Protein AF-A0A4U3ALC2-F1 (afdb_monomer)

pLDDT: mean 92.39, std 9.59, range [44.5, 97.94]

Radius of gyration: 20.64 Å; Cα contacts (8 Å, |Δi|>4): 51; chains: 1; bounding box: 48×36×49 Å

InterPro domains:
  IPR015424 Pyridoxal phosphate-dependent transferase [SSF53383] (8-89)

Mean predicted aligned error: 5.72 Å

Sequence (91 aa):
MKNQDQALIFEVSKEGRIGYSLPKLDVEEVKLEDVFESDYIRVEDAELPEVSELDIMRHYTALSNRNHGVDSGFYPLGSCTMKYNPKINEN

Secondary structure (DSSP, 8-state):
---S-PPPHHHH--TT-----PPPPSS----GGGTS-GGGS-SS--------HHHHHHHHHHHHTT---TTTS----TTTT-----GGG--

Solvent-accessible surface area (backbone atoms only — not comparable to full-atom values): 6374 Å² total; per-residue (Å²): 126,88,72,81,80,77,76,55,68,65,78,68,34,42,91,92,37,66,47,77,85,76,77,81,78,93,65,83,92,75,65,61,78,83,76,43,62,72,94,77,54,83,87,69,84,79,94,65,64,23,35,39,49,68,55,50,52,52,51,54,54,53,50,54,76,72,55,85,51,67,93,74,45,93,54,91,51,81,98,66,72,68,61,92,79,64,70,89,78,63,132

Nearest PDB structures (foldseek):
  1wyt-assembly1_D  TM=8.573E-01  e=1.200E-06  Thermus thermophilus HB8

Organism: NCBI:txid1890302

Foldseek 3Di:
DLDPDDDDLQVVADPPADADDDDPDPDDDDDPVVPDDPVPDDDDDDSDGRDHVVSVVVSVVSVVVVDDAPVNDDDDDPPPCRDDDDPVPPD

Structure (mmCIF, N/CA/C/O backbone):
data_AF-A0A4U3ALC2-F1
#
_entry.id   AF-A0A4U3ALC2-F1
#
loop_
_atom_site.group_PDB
_atom_site.id
_atom_site.type_symbol
_atom_site.label_atom_id
_atom_site.label_alt_id
_atom_site.label_comp_id
_atom_site.label_asym_id
_atom_site.label_entity_id
_atom_site.label_seq_id
_atom_site.pdbx_PDB_ins_code
_atom_site.Cartn_x
_atom_site.Cartn_y
_atom_site.Cartn_z
_atom_site.occupancy
_atom_site.B_iso_or_equiv
_atom_site.auth_seq_id
_atom_site.auth_comp_id
_atom_site.auth_asym_id
_atom_site.auth_atom_id
_atom_site.pdbx_PDB_model_num
ATOM 1 N N . MET A 1 1 ? 20.910 -14.507 -5.990 1.00 44.50 1 MET A N 1
ATOM 2 C CA . MET A 1 1 ? 19.669 -15.143 -6.486 1.00 44.50 1 MET A CA 1
ATOM 3 C C . MET A 1 1 ? 18.506 -14.286 -6.027 1.00 44.50 1 MET A C 1
ATOM 5 O O . MET A 1 1 ? 18.493 -13.923 -4.860 1.00 44.50 1 MET A O 1
ATOM 9 N N . LYS A 1 2 ? 17.591 -13.884 -6.923 1.00 51.72 2 LYS A N 1
ATOM 10 C CA . LYS A 1 2 ? 16.315 -13.274 -6.515 1.00 51.72 2 LYS A CA 1
ATOM 11 C C . LYS A 1 2 ? 15.583 -14.353 -5.716 1.00 51.72 2 LYS A C 1
ATOM 13 O O . LYS A 1 2 ? 15.131 -15.316 -6.326 1.00 51.72 2 LYS A O 1
ATOM 18 N N . ASN A 1 3 ? 15.617 -14.261 -4.386 1.00 54.78 3 ASN A N 1
ATOM 19 C CA . ASN A 1 3 ? 15.048 -15.275 -3.504 1.00 54.78 3 ASN A CA 1
ATOM 20 C C . ASN A 1 3 ? 13.603 -15.548 -3.933 1.00 54.78 3 ASN A C 1
ATOM 22 O O . ASN A 1 3 ? 12.784 -14.628 -4.042 1.00 54.78 3 ASN A O 1
ATOM 26 N N . GLN A 1 4 ? 13.349 -16.810 -4.275 1.00 64.94 4 GLN A N 1
ATOM 27 C CA . GLN A 1 4 ? 12.002 -17.330 -4.430 1.00 64.94 4 GLN A CA 1
ATOM 28 C C . GLN A 1 4 ? 11.309 -17.143 -3.073 1.00 64.94 4 GLN A C 1
ATOM 30 O O . GLN A 1 4 ? 11.931 -17.343 -2.036 1.00 64.94 4 GLN A O 1
ATOM 35 N N . ASP A 1 5 ? 10.074 -16.652 -3.138 1.00 73.81 5 ASP A N 1
ATOM 36 C CA . ASP A 1 5 ? 9.168 -16.364 -2.018 1.00 73.81 5 ASP A CA 1
ATOM 37 C C . ASP A 1 5 ? 9.422 -15.043 -1.257 1.00 73.81 5 ASP A C 1
ATOM 39 O O . ASP A 1 5 ? 10.142 -14.957 -0.267 1.00 73.81 5 ASP A O 1
ATOM 43 N N . GLN A 1 6 ? 8.794 -13.967 -1.758 1.00 86.62 6 GLN A N 1
ATOM 44 C CA . GLN A 1 6 ? 8.568 -12.737 -0.990 1.00 86.62 6 GLN A CA 1
ATOM 45 C C . GLN A 1 6 ? 7.322 -12.967 -0.137 1.00 86.62 6 GLN A C 1
ATOM 47 O O . GLN A 1 6 ? 6.268 -13.255 -0.703 1.00 86.62 6 GLN A O 1
ATOM 52 N N . ALA A 1 7 ? 7.446 -12.811 1.179 1.00 92.94 7 ALA A N 1
ATOM 53 C CA . ALA A 1 7 ? 6.325 -12.948 2.101 1.00 92.94 7 ALA A CA 1
ATOM 54 C C . ALA A 1 7 ? 5.190 -11.967 1.762 1.00 92.94 7 ALA A C 1
ATOM 56 O O . ALA A 1 7 ? 5.447 -10.820 1.367 1.00 92.94 7 ALA A O 1
ATOM 57 N N . LEU A 1 8 ? 3.944 -12.403 1.943 1.00 95.44 8 LEU A N 1
ATOM 58 C CA . LEU A 1 8 ? 2.776 -11.527 1.923 1.00 95.44 8 LEU A CA 1
ATOM 59 C C . LEU A 1 8 ? 2.895 -10.499 3.051 1.00 95.44 8 LEU A C 1
ATOM 61 O O . LEU A 1 8 ? 3.478 -10.768 4.099 1.00 95.44 8 LEU A O 1
ATOM 65 N N . ILE A 1 9 ? 2.304 -9.317 2.873 1.00 96.94 9 ILE A N 1
ATOM 66 C CA . ILE A 1 9 ? 2.356 -8.279 3.913 1.00 96.94 9 ILE A CA 1
ATOM 67 C C . ILE A 1 9 ? 1.730 -8.749 5.241 1.00 96.94 9 ILE A C 1
ATOM 69 O O . ILE A 1 9 ? 2.200 -8.370 6.309 1.00 96.94 9 ILE A O 1
ATOM 73 N N . PHE A 1 10 ? 0.745 -9.651 5.173 1.00 97.19 10 PHE A N 1
ATOM 74 C CA . PHE A 1 10 ? 0.107 -10.288 6.328 1.00 97.19 10 PHE A CA 1
ATOM 75 C C . PHE A 1 10 ? 1.049 -11.220 7.101 1.00 97.19 10 PHE A C 1
ATOM 77 O O . PHE A 1 10 ? 0.970 -11.293 8.319 1.00 97.19 10 PHE A O 1
ATOM 84 N N . GLU A 1 11 ? 1.988 -11.883 6.424 1.00 96.00 11 GLU A N 1
ATOM 85 C CA . GLU A 1 11 ? 2.980 -12.765 7.063 1.00 96.00 11 GLU A CA 1
ATOM 86 C C . GLU A 1 11 ? 4.088 -11.966 7.770 1.00 96.00 11 GLU A C 1
ATOM 88 O O . GLU A 1 11 ? 4.780 -12.478 8.648 1.00 96.00 11 GLU A O 1
ATOM 93 N N . VAL A 1 12 ? 4.262 -10.698 7.386 1.00 95.31 12 VAL A N 1
ATOM 94 C CA . VAL A 1 12 ? 5.180 -9.742 8.028 1.00 95.31 12 VAL A CA 1
ATOM 95 C C . VAL A 1 12 ? 4.510 -9.018 9.207 1.00 95.31 12 VAL A C 1
ATOM 97 O O . VAL A 1 12 ? 5.207 -8.444 10.054 1.00 95.31 12 VAL A O 1
ATOM 100 N N . SER A 1 13 ? 3.175 -9.045 9.260 1.00 97.12 13 SER A N 1
ATOM 101 C CA . SER A 1 13 ? 2.356 -8.391 10.280 1.00 97.12 13 SER A CA 1
ATOM 102 C C . SER A 1 13 ? 2.770 -8.800 11.694 1.00 97.12 13 SER A C 1
ATOM 104 O O . SER A 1 13 ? 3.084 -9.965 11.954 1.00 97.12 13 SER A O 1
ATOM 106 N N . LYS A 1 14 ? 2.764 -7.843 12.625 1.00 96.75 14 LYS A N 1
ATOM 107 C CA . LYS A 1 14 ? 2.797 -8.129 14.062 1.00 96.75 14 LYS A CA 1
ATOM 108 C C . LYS A 1 14 ? 1.805 -7.235 14.781 1.00 96.75 14 LYS A C 1
ATOM 110 O O . LYS A 1 14 ? 1.855 -6.021 14.603 1.00 96.75 14 LYS A O 1
ATOM 115 N N . GLU A 1 15 ? 1.011 -7.855 15.641 1.00 96.31 15 GLU A N 1
ATOM 116 C CA . GLU A 1 15 ? -0.010 -7.197 16.452 1.00 96.31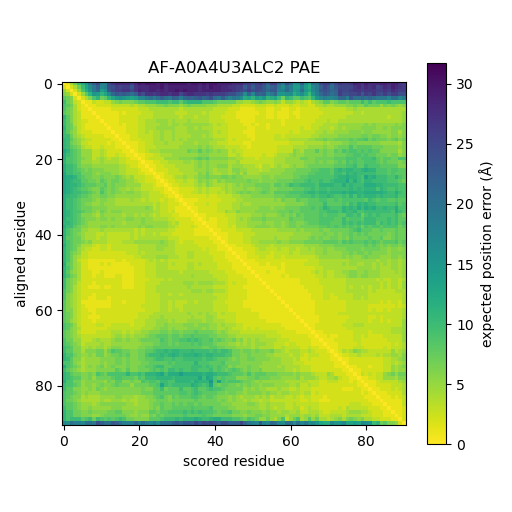 15 GLU A CA 1
ATOM 117 C C . GLU A 1 15 ? 0.524 -5.943 17.167 1.00 96.31 15 GLU A C 1
ATOM 119 O O . GLU A 1 15 ? 1.629 -5.936 17.726 1.00 96.31 15 GLU A O 1
ATOM 124 N N . GLY A 1 16 ? -0.252 -4.865 17.100 1.00 95.50 16 GLY A N 1
ATOM 125 C CA . GLY A 1 16 ? 0.018 -3.551 17.675 1.00 95.50 16 GLY A CA 1
ATOM 126 C C . GLY A 1 16 ? 0.967 -2.657 16.870 1.00 95.50 16 GLY A C 1
ATOM 127 O O . GLY A 1 16 ? 1.290 -1.553 17.320 1.00 95.50 16 GLY A O 1
ATOM 128 N N . ARG A 1 17 ? 1.478 -3.088 15.709 1.00 96.62 17 ARG A N 1
ATOM 129 C CA . ARG A 1 17 ? 2.388 -2.260 14.898 1.00 96.62 17 ARG A CA 1
ATOM 130 C C . ARG A 1 17 ? 1.640 -1.208 14.091 1.00 96.62 17 ARG A C 1
ATOM 132 O O . ARG A 1 17 ? 0.749 -1.512 13.308 1.00 96.62 17 ARG A O 1
ATOM 139 N N . ILE A 1 18 ? 2.133 0.024 14.184 1.00 95.38 18 ILE A N 1
ATOM 140 C CA . ILE A 1 18 ? 1.576 1.183 13.488 1.00 95.38 18 ILE A CA 1
ATOM 141 C C . ILE A 1 18 ? 2.577 1.682 12.441 1.00 95.38 18 ILE A C 1
ATOM 143 O O . ILE A 1 18 ? 3.743 1.944 12.745 1.00 95.38 18 ILE A O 1
ATOM 147 N N . GLY A 1 19 ? 2.109 1.804 11.198 1.00 94.62 19 GLY A N 1
ATOM 148 C CA . GLY A 1 19 ? 2.905 2.225 10.039 1.00 94.62 19 GLY A CA 1
ATOM 149 C C . GLY A 1 19 ? 2.634 3.650 9.566 1.00 94.62 19 GLY A C 1
ATOM 150 O O . GLY A 1 19 ? 3.106 4.027 8.499 1.00 94.62 19 GLY A O 1
ATOM 151 N N . TYR A 1 20 ? 1.857 4.422 10.324 1.00 92.62 20 TYR A N 1
ATOM 152 C CA . TYR A 1 20 ? 1.455 5.779 9.976 1.00 92.62 20 TYR A CA 1
ATOM 153 C C . TYR A 1 20 ? 1.671 6.746 11.141 1.00 92.62 20 TYR A C 1
ATOM 155 O O . TYR A 1 20 ? 1.668 6.364 12.310 1.00 92.62 20 TYR A O 1
ATOM 163 N N . SER A 1 21 ? 1.797 8.027 10.808 1.00 92.38 21 SER A N 1
ATOM 164 C CA . SER A 1 21 ? 1.753 9.135 11.759 1.00 92.38 21 SER A CA 1
ATOM 165 C C . SER A 1 21 ? 0.757 10.155 11.224 1.00 92.38 21 SER A C 1
ATOM 167 O O . SER A 1 21 ? 1.073 10.932 10.323 1.00 92.38 21 SER A O 1
ATOM 169 N N . LEU A 1 22 ? -0.483 10.081 11.709 1.00 92.81 22 LEU A N 1
ATOM 170 C CA . LEU A 1 22 ? -1.535 11.019 11.327 1.00 92.81 22 LEU A CA 1
ATOM 171 C C . LEU A 1 22 ? -1.497 12.241 12.256 1.00 92.81 22 LEU A C 1
ATOM 173 O O . LEU A 1 22 ? -1.168 12.100 13.439 1.00 92.81 22 LEU A O 1
ATOM 177 N N . PRO A 1 23 ? -1.826 13.444 11.750 1.00 94.62 23 PRO A N 1
ATOM 178 C CA . PRO A 1 23 ? -2.012 14.600 12.613 1.00 94.62 23 PRO A CA 1
ATOM 179 C C . PRO A 1 23 ? -3.139 14.333 13.615 1.00 94.62 23 PRO A C 1
ATOM 181 O O . PRO A 1 23 ? -4.012 13.492 13.394 1.00 94.62 23 PRO A O 1
ATOM 184 N N . LYS A 1 24 ? -3.127 15.072 14.727 1.00 93.44 24 LYS A N 1
ATOM 185 C CA . LYS A 1 24 ? -4.252 15.043 15.666 1.00 93.44 24 LYS A CA 1
ATOM 186 C C . LYS A 1 24 ? -5.523 15.463 14.934 1.00 93.44 24 LYS A C 1
ATOM 188 O O . LYS A 1 24 ? -5.481 16.406 14.146 1.00 93.44 24 LYS A O 1
ATOM 193 N N . LEU A 1 25 ? -6.619 14.773 15.229 1.00 94.06 25 LEU A N 1
ATOM 194 C CA . LEU A 1 25 ? -7.933 15.151 14.732 1.00 94.06 25 LEU A CA 1
ATOM 195 C C . LEU A 1 25 ? -8.271 16.563 15.223 1.00 94.06 25 LEU A C 1
ATOM 197 O O . LEU A 1 25 ? -8.043 16.902 16.386 1.00 94.06 25 LEU A O 1
ATOM 201 N N . ASP A 1 26 ? -8.776 17.381 14.310 1.00 94.38 26 ASP A N 1
ATOM 202 C CA . ASP A 1 26 ? -9.264 18.741 14.539 1.00 94.38 26 ASP A CA 1
ATOM 203 C C . ASP A 1 26 ? -10.776 18.782 14.820 1.00 94.38 26 ASP A C 1
ATOM 205 O O . ASP A 1 26 ? -11.356 19.853 14.992 1.00 94.38 26 ASP A O 1
ATO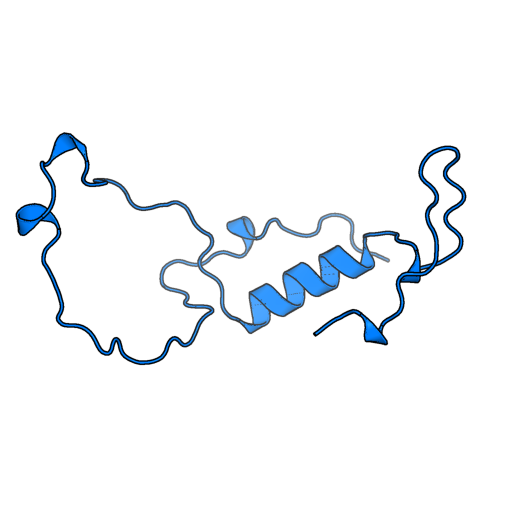M 209 N N . VAL A 1 27 ? -11.400 17.607 14.893 1.00 94.19 27 VAL A N 1
ATOM 210 C CA . VAL A 1 27 ? -12.815 17.396 15.192 1.00 94.19 27 VAL A CA 1
ATOM 211 C C . VAL A 1 27 ? -12.989 16.742 16.559 1.00 94.19 27 VAL A C 1
ATOM 213 O O . VAL A 1 27 ? -12.086 16.071 17.065 1.00 94.19 27 VAL A O 1
ATOM 216 N N . GLU A 1 28 ? -14.160 16.941 17.157 1.00 93.69 28 GLU A N 1
ATOM 217 C CA . GLU A 1 28 ? -14.513 16.293 18.418 1.00 93.69 28 GLU A CA 1
ATOM 218 C C . GLU A 1 28 ? -14.679 14.780 18.237 1.00 93.69 28 GLU A C 1
ATOM 220 O O . GLU A 1 28 ? -15.119 14.298 17.192 1.00 93.69 28 GLU A O 1
ATOM 225 N N . GLU A 1 29 ? -14.316 14.029 19.274 1.00 93.56 29 GLU A N 1
ATOM 226 C CA . GLU A 1 29 ? -14.508 12.585 19.309 1.00 93.56 29 GLU A CA 1
ATOM 227 C C . GLU A 1 29 ? -15.992 12.263 19.509 1.00 93.56 29 GLU A C 1
ATOM 229 O O . GLU A 1 29 ? -16.650 12.814 20.393 1.00 93.56 29 GLU A O 1
ATOM 234 N N . VAL A 1 30 ? -16.516 11.357 18.685 1.00 94.19 30 VAL A N 1
ATOM 235 C CA . VAL A 1 30 ? -17.923 10.951 18.710 1.00 94.19 30 VAL A CA 1
ATOM 236 C C . VAL A 1 30 ? -17.999 9.444 18.906 1.00 94.19 30 VAL A C 1
ATOM 238 O O . VAL A 1 30 ? -17.277 8.691 18.252 1.00 94.19 30 VAL A O 1
ATOM 241 N N . LYS A 1 31 ? -18.887 8.999 19.798 1.00 93.69 31 LYS A N 1
ATOM 242 C CA . LYS A 1 31 ? -19.173 7.576 19.989 1.00 93.69 31 LYS A CA 1
ATOM 243 C C . LYS A 1 31 ? -20.044 7.066 18.850 1.00 93.69 31 LYS A C 1
ATOM 245 O O . LYS A 1 31 ? -21.029 7.706 18.484 1.00 93.69 31 LYS A O 1
ATOM 250 N N . LEU A 1 32 ? -19.693 5.911 18.295 1.00 93.62 32 LEU A N 1
ATOM 251 C CA . LEU A 1 32 ? -20.398 5.358 17.139 1.00 93.62 32 LEU A CA 1
ATOM 252 C C . LEU A 1 32 ? -21.857 5.015 17.466 1.00 93.62 32 LEU A C 1
ATOM 254 O O . LEU A 1 32 ? -22.721 5.199 16.613 1.00 93.62 32 LEU A O 1
ATOM 258 N N . GLU A 1 33 ? -22.136 4.598 18.703 1.00 94.88 33 GLU A N 1
ATOM 259 C CA . GLU A 1 33 ? -23.473 4.222 19.178 1.00 94.88 33 GLU A CA 1
ATOM 260 C C . GLU A 1 33 ? -24.450 5.405 19.233 1.00 94.88 33 GLU A C 1
ATOM 262 O O . GLU A 1 33 ? -25.662 5.203 19.204 1.00 94.88 33 GLU A O 1
ATOM 267 N N . ASP A 1 34 ? -23.936 6.637 19.290 1.00 94.50 34 ASP A N 1
ATOM 268 C CA . ASP A 1 34 ? -24.758 7.851 19.295 1.00 94.50 34 ASP A CA 1
ATOM 269 C C . ASP A 1 34 ? -25.180 8.265 17.870 1.00 94.50 34 ASP A C 1
ATOM 271 O O . ASP A 1 34 ? -26.087 9.081 17.700 1.00 94.50 34 ASP A O 1
ATOM 275 N N . VAL A 1 35 ? -24.519 7.720 16.839 1.00 95.19 35 VAL A N 1
ATOM 276 C CA . VAL A 1 35 ? -24.686 8.123 15.431 1.00 95.19 35 VAL A CA 1
ATOM 277 C C . VAL A 1 35 ? -25.318 7.023 14.584 1.00 95.19 35 VAL A C 1
ATOM 279 O O . VAL A 1 35 ? -26.098 7.321 13.678 1.00 95.19 35 VAL A O 1
ATOM 282 N N . PHE A 1 36 ? -24.990 5.761 14.859 1.00 95.88 36 PHE A N 1
ATOM 283 C CA . PHE A 1 36 ? -25.413 4.619 14.058 1.00 95.88 36 PHE A CA 1
ATOM 284 C C . PHE A 1 36 ? -26.189 3.601 14.894 1.00 95.88 36 PHE A C 1
ATOM 286 O O . PHE A 1 36 ? -25.856 3.332 16.047 1.00 95.88 36 PHE A O 1
ATOM 293 N N . GLU A 1 37 ? -27.208 2.989 14.286 1.00 96.19 37 GLU A N 1
ATOM 294 C CA . GLU A 1 37 ? -27.853 1.803 14.858 1.00 96.19 37 GLU A CA 1
ATOM 295 C C . GLU A 1 37 ? -26.853 0.635 14.899 1.00 96.19 37 GLU A C 1
ATOM 297 O O . GLU A 1 37 ? -25.966 0.536 14.045 1.00 96.19 37 GLU A O 1
ATOM 302 N N . SER A 1 38 ? -27.010 -0.273 15.869 1.00 93.88 38 SER A N 1
ATOM 303 C CA . SER A 1 38 ? -26.073 -1.382 16.119 1.00 93.88 38 SER A CA 1
ATOM 304 C C . SER A 1 38 ? -25.787 -2.243 14.892 1.00 93.88 38 SER A C 1
ATOM 306 O O . SER A 1 38 ? -24.674 -2.734 14.736 1.00 93.88 38 SER A O 1
ATOM 308 N N . ASP A 1 39 ? -26.772 -2.393 14.007 1.00 96.06 39 ASP A N 1
ATOM 309 C CA . ASP A 1 39 ? -26.682 -3.225 12.805 1.00 96.06 39 ASP A CA 1
ATOM 310 C C . ASP A 1 39 ? -25.664 -2.681 11.785 1.00 96.06 39 ASP A C 1
ATOM 312 O O . ASP A 1 39 ? -25.217 -3.412 10.900 1.00 96.06 39 ASP A O 1
ATOM 316 N N . TYR A 1 40 ? -25.265 -1.412 11.923 1.00 95.62 40 TYR A N 1
ATOM 317 C CA . TYR A 1 40 ? -24.264 -0.754 11.082 1.00 95.62 40 TYR A CA 1
ATOM 318 C C . TYR A 1 40 ? -22.890 -0.621 11.756 1.00 95.62 40 TYR A C 1
ATOM 320 O O . TYR A 1 40 ? -21.947 -0.150 11.116 1.00 95.62 40 TYR A O 1
ATOM 328 N N . ILE A 1 41 ? -22.750 -1.024 13.023 1.00 95.94 41 ILE A N 1
ATOM 329 C CA . ILE A 1 41 ? -21.489 -0.937 13.765 1.00 95.94 41 ILE A CA 1
ATOM 330 C C . ILE A 1 41 ? -20.746 -2.269 13.657 1.00 95.94 41 ILE A C 1
ATOM 332 O O . ILE A 1 41 ? -21.269 -3.342 13.954 1.00 95.94 41 ILE A O 1
ATOM 336 N N . ARG A 1 42 ? -19.488 -2.200 13.219 1.00 94.62 42 ARG A N 1
ATOM 337 C CA . ARG A 1 42 ? -18.628 -3.373 13.070 1.00 94.62 42 ARG A CA 1
ATOM 338 C C . ARG A 1 42 ? -18.221 -3.911 14.450 1.00 94.62 42 ARG A C 1
ATOM 340 O O . ARG A 1 42 ? -17.727 -3.153 15.274 1.00 94.62 42 ARG A O 1
ATOM 347 N N . VAL A 1 43 ? -18.413 -5.214 14.677 1.00 95.56 43 VAL A N 1
ATOM 348 C CA . VAL A 1 43 ? -18.117 -5.878 15.967 1.00 95.56 43 VAL A CA 1
ATOM 349 C C . VAL A 1 43 ? -16.700 -6.455 16.023 1.00 95.56 43 VAL A C 1
ATOM 351 O O . VAL A 1 43 ? -16.059 -6.421 17.067 1.00 95.56 43 VAL A O 1
ATOM 354 N N . GLU A 1 44 ? -16.212 -6.993 14.909 1.00 95.62 44 GLU A N 1
ATOM 355 C CA . GLU A 1 44 ? -14.870 -7.575 14.793 1.00 95.62 44 GLU A CA 1
ATOM 356 C C . GLU A 1 44 ? -14.001 -6.665 13.942 1.00 95.62 44 GLU A C 1
ATOM 358 O O . GLU A 1 44 ? -14.451 -6.268 12.873 1.00 95.62 44 GLU A O 1
ATOM 363 N N . ASP A 1 45 ? -12.771 -6.360 14.346 1.00 94.00 45 ASP A N 1
ATOM 364 C CA . ASP A 1 45 ? -11.888 -5.480 13.577 1.00 94.00 45 ASP A CA 1
ATOM 365 C C . ASP A 1 45 ? -11.564 -6.011 12.171 1.00 94.00 45 ASP A C 1
ATOM 367 O O . ASP A 1 45 ? -11.791 -7.169 11.810 1.00 94.00 45 ASP A O 1
ATOM 371 N N . ALA A 1 46 ? -11.064 -5.122 11.311 1.00 95.00 46 ALA A N 1
ATOM 372 C CA . ALA A 1 46 ? -10.522 -5.521 10.019 1.00 95.00 46 ALA A CA 1
ATOM 373 C C . ALA A 1 46 ? -9.177 -6.222 10.202 1.00 95.00 46 ALA A C 1
ATOM 375 O O . ALA A 1 46 ? -8.284 -5.659 10.823 1.00 95.00 46 ALA A O 1
ATOM 376 N N . GLU A 1 47 ? -9.004 -7.389 9.577 1.00 95.06 47 GLU A N 1
ATOM 377 C CA . GLU A 1 47 ? -7.725 -8.113 9.511 1.00 95.06 47 GLU A CA 1
ATOM 378 C C . GLU A 1 47 ? -6.729 -7.416 8.560 1.00 95.06 47 GLU A C 1
ATOM 380 O O . GLU A 1 47 ? -6.237 -7.983 7.583 1.00 95.06 47 GLU A O 1
ATOM 385 N N . LEU A 1 48 ? -6.472 -6.130 8.798 1.00 96.44 48 LEU A N 1
ATOM 386 C CA . LEU A 1 48 ? -5.463 -5.359 8.086 1.00 96.44 48 LEU A CA 1
ATOM 387 C C . LEU A 1 48 ? -4.065 -5.715 8.616 1.00 96.44 48 LEU A C 1
ATOM 389 O O . LEU A 1 48 ? -3.915 -6.047 9.789 1.00 96.44 48 LEU A O 1
ATOM 393 N N . PRO A 1 49 ? -3.018 -5.646 7.776 1.00 97.06 49 PRO A N 1
ATOM 394 C CA . PRO A 1 49 ? -1.663 -5.925 8.225 1.00 97.06 49 PRO A CA 1
ATOM 395 C C . PRO A 1 49 ? -1.151 -4.811 9.147 1.00 97.06 49 PRO A C 1
ATOM 397 O O . PRO A 1 49 ? -1.200 -3.627 8.813 1.00 97.06 49 PRO A O 1
ATOM 400 N N . GLU A 1 50 ? -0.565 -5.209 10.266 1.00 97.94 50 GLU A N 1
ATOM 401 C CA . GLU A 1 50 ? 0.019 -4.333 11.273 1.00 97.94 50 GLU A CA 1
ATOM 402 C C . GLU A 1 50 ? 1.540 -4.331 11.102 1.00 97.94 50 GLU A C 1
ATOM 404 O O . GLU A 1 50 ? 2.268 -5.248 11.497 1.00 97.94 50 GLU A O 1
ATOM 409 N N . VAL A 1 51 ? 2.053 -3.302 10.433 1.00 97.81 51 VAL A N 1
ATOM 410 C CA . VAL A 1 51 ? 3.455 -3.217 10.003 1.00 97.81 51 VAL A CA 1
ATOM 411 C C . VAL A 1 51 ? 4.000 -1.809 10.208 1.00 97.81 51 VAL A C 1
ATOM 413 O O . VAL A 1 51 ? 3.260 -0.833 10.169 1.00 97.81 51 VAL A O 1
ATOM 416 N N . SER A 1 52 ? 5.312 -1.696 10.427 1.00 97.12 52 SER A N 1
ATOM 417 C CA . SER A 1 52 ? 5.974 -0.389 10.510 1.00 97.12 52 SER A CA 1
ATOM 418 C C . SER A 1 52 ? 6.134 0.246 9.124 1.00 97.12 52 SER A C 1
ATOM 420 O O . SER A 1 52 ? 6.164 -0.460 8.115 1.00 97.12 52 SER A O 1
ATOM 422 N N . GLU A 1 53 ? 6.328 1.565 9.059 1.00 96.75 53 GLU A N 1
ATOM 423 C CA . GLU A 1 53 ? 6.568 2.281 7.794 1.00 96.75 53 GLU A CA 1
ATOM 424 C C . GLU A 1 53 ? 7.751 1.687 7.005 1.00 96.75 53 GLU A C 1
ATOM 426 O O . GLU A 1 53 ? 7.682 1.486 5.792 1.00 96.75 53 GLU A O 1
ATOM 431 N N . LEU A 1 54 ? 8.827 1.309 7.703 1.00 95.94 54 LEU A N 1
ATOM 432 C CA . LEU A 1 54 ? 9.994 0.682 7.084 1.00 95.94 54 LEU A CA 1
ATOM 433 C C . LEU A 1 54 ? 9.671 -0.692 6.477 1.00 95.94 54 LEU A C 1
ATOM 435 O O . LEU A 1 54 ? 10.189 -1.026 5.408 1.00 95.94 54 LEU A O 1
ATOM 439 N N . ASP A 1 55 ? 8.837 -1.487 7.150 1.00 96.12 55 ASP A N 1
ATOM 440 C CA . ASP A 1 55 ? 8.401 -2.792 6.648 1.00 96.12 55 ASP A CA 1
ATOM 441 C C . ASP A 1 55 ? 7.544 -2.622 5.380 1.00 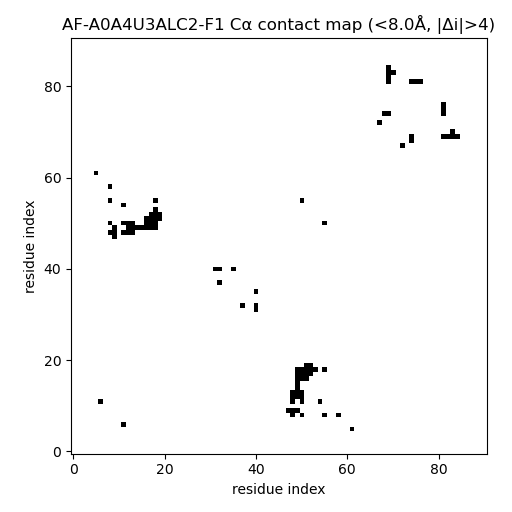96.12 55 ASP A C 1
ATOM 443 O O . ASP A 1 55 ? 7.792 -3.307 4.385 1.00 96.12 55 ASP A O 1
ATOM 447 N N . ILE A 1 56 ? 6.623 -1.647 5.369 1.00 96.06 56 ILE A N 1
ATOM 448 C CA . ILE A 1 56 ? 5.812 -1.275 4.194 1.00 96.06 56 ILE A CA 1
ATOM 449 C C . ILE A 1 56 ? 6.717 -0.881 3.021 1.00 96.06 56 ILE A C 1
ATOM 451 O O . ILE A 1 56 ? 6.607 -1.444 1.927 1.00 96.06 56 ILE A O 1
ATOM 455 N N . MET A 1 57 ? 7.650 0.048 3.250 1.00 96.44 57 MET A N 1
ATOM 456 C CA . MET A 1 57 ? 8.567 0.548 2.222 1.00 96.44 57 MET A CA 1
ATOM 457 C C . MET A 1 57 ? 9.405 -0.577 1.613 1.00 96.44 57 MET A C 1
ATOM 459 O O . MET A 1 57 ? 9.514 -0.686 0.388 1.00 96.44 57 MET A O 1
ATOM 463 N N . ARG A 1 58 ? 9.967 -1.456 2.451 1.00 95.56 58 ARG A N 1
ATOM 464 C CA . ARG A 1 58 ? 10.733 -2.626 1.996 1.00 95.56 58 ARG A CA 1
ATOM 465 C C . ARG A 1 58 ? 9.867 -3.587 1.191 1.00 95.56 58 ARG A C 1
ATOM 467 O O . ARG A 1 58 ? 10.308 -4.048 0.139 1.00 95.56 58 ARG A O 1
ATOM 474 N N . HIS A 1 59 ? 8.653 -3.869 1.659 1.00 95.75 59 HIS A N 1
ATOM 475 C CA . HIS A 1 59 ? 7.743 -4.797 0.999 1.00 95.75 59 HIS A CA 1
ATOM 476 C C . HIS A 1 59 ? 7.376 -4.319 -0.412 1.00 95.75 59 HIS A C 1
ATOM 478 O O . HIS A 1 59 ? 7.617 -5.041 -1.382 1.00 95.75 59 HIS A O 1
ATOM 484 N N . TYR A 1 60 ? 6.886 -3.086 -0.559 1.00 96.62 60 TYR A N 1
ATOM 485 C CA . TYR A 1 60 ? 6.463 -2.572 -1.865 1.00 96.62 60 TYR A CA 1
ATOM 486 C C . TYR A 1 60 ? 7.631 -2.258 -2.805 1.00 96.62 60 TYR A C 1
ATOM 488 O O . TYR A 1 60 ? 7.507 -2.461 -4.013 1.00 96.62 60 TYR A O 1
ATOM 496 N N . THR A 1 61 ? 8.798 -1.871 -2.280 1.00 95.75 61 THR A N 1
ATOM 497 C CA . THR A 1 61 ? 10.020 -1.736 -3.097 1.00 95.75 61 THR A CA 1
ATOM 498 C C . THR A 1 61 ? 10.483 -3.092 -3.637 1.00 95.75 61 THR A C 1
ATOM 500 O O . THR A 1 61 ? 10.924 -3.208 -4.780 1.00 95.75 61 THR A O 1
ATOM 503 N N . ALA A 1 62 ? 10.388 -4.156 -2.840 1.00 94.12 62 ALA A N 1
ATOM 504 C CA . ALA A 1 62 ? 10.709 -5.498 -3.314 1.00 94.12 62 ALA A CA 1
ATOM 505 C C . ALA A 1 62 ? 9.700 -5.980 -4.372 1.00 94.12 62 ALA A C 1
ATOM 507 O O . ALA A 1 62 ? 10.112 -6.574 -5.371 1.00 94.12 62 ALA A O 1
ATOM 508 N N . LEU A 1 63 ? 8.405 -5.689 -4.196 1.00 94.19 63 LEU A N 1
ATOM 509 C CA . LEU A 1 63 ? 7.373 -6.007 -5.187 1.00 94.19 63 LEU A CA 1
ATOM 510 C C . LEU A 1 63 ? 7.567 -5.238 -6.501 1.00 94.19 63 LEU A C 1
ATOM 512 O O . LEU A 1 63 ? 7.465 -5.843 -7.568 1.00 94.19 63 LEU A O 1
ATOM 516 N N . SER A 1 64 ? 7.916 -3.949 -6.455 1.00 94.31 64 SER A N 1
ATOM 517 C CA . SER A 1 64 ? 8.140 -3.151 -7.670 1.00 94.31 64 SER A CA 1
ATOM 518 C C . SER A 1 64 ? 9.303 -3.691 -8.511 1.00 94.31 64 SER A C 1
ATOM 520 O O . SER A 1 64 ? 9.171 -3.825 -9.724 1.00 94.31 64 SER A O 1
ATOM 522 N N . ASN A 1 65 ? 10.391 -4.137 -7.874 1.00 92.06 65 ASN A N 1
ATOM 523 C CA . ASN A 1 65 ? 11.537 -4.782 -8.536 1.00 92.06 65 ASN A CA 1
ATOM 524 C C . ASN A 1 65 ? 11.231 -6.174 -9.131 1.00 92.06 65 ASN A C 1
ATOM 526 O O . ASN A 1 65 ? 12.052 -6.750 -9.863 1.00 92.06 65 ASN A O 1
ATOM 530 N N . ARG A 1 66 ? 10.078 -6.753 -8.778 1.00 91.56 66 ARG A N 1
ATOM 531 C CA . ARG A 1 66 ? 9.551 -8.009 -9.333 1.00 91.56 66 ARG A CA 1
ATOM 532 C C . ARG A 1 66 ? 8.501 -7.767 -10.418 1.00 91.56 66 ARG A C 1
ATOM 534 O O . ARG A 1 66 ? 8.091 -8.734 -11.053 1.00 91.56 66 ARG A O 1
ATOM 541 N N . ASN A 1 67 ? 8.101 -6.517 -10.648 1.00 92.25 67 ASN A N 1
ATOM 542 C CA . ASN A 1 67 ? 7.193 -6.139 -11.719 1.00 92.25 67 ASN A CA 1
ATOM 543 C C . ASN A 1 67 ? 7.969 -5.647 -12.954 1.00 92.25 67 ASN A C 1
ATOM 545 O O . ASN A 1 67 ? 9.112 -5.202 -12.852 1.00 92.25 67 ASN A O 1
ATOM 549 N N . HIS A 1 68 ? 7.340 -5.718 -14.126 1.00 93.88 68 HIS A N 1
ATOM 550 C CA . HIS A 1 68 ? 7.860 -5.122 -15.354 1.00 93.88 68 HIS A CA 1
ATOM 551 C C . HIS A 1 68 ? 6.836 -4.132 -15.904 1.00 93.88 68 HIS A C 1
ATOM 553 O O . HIS A 1 68 ? 5.666 -4.478 -16.068 1.00 93.88 68 HIS A O 1
ATOM 559 N N . GLY A 1 69 ? 7.276 -2.912 -16.202 1.00 93.81 69 GLY A N 1
ATOM 560 C CA . GLY A 1 69 ? 6.443 -1.875 -16.805 1.00 93.81 69 GLY A CA 1
ATOM 561 C C . GLY A 1 69 ? 7.195 -1.075 -17.863 1.00 93.81 69 GLY A C 1
ATOM 562 O O . GLY A 1 69 ? 8.362 -1.340 -18.145 1.00 93.81 69 GLY A O 1
ATOM 563 N N . VAL A 1 70 ? 6.528 -0.063 -18.421 1.00 94.44 70 VAL A N 1
ATOM 564 C CA . VAL A 1 70 ? 7.082 0.807 -19.478 1.00 94.44 70 VAL A CA 1
ATOM 565 C C . VAL A 1 70 ? 8.368 1.514 -19.038 1.00 94.44 70 VAL A C 1
ATOM 567 O O . VAL A 1 70 ? 9.282 1.683 -19.838 1.00 94.44 70 VAL A O 1
ATOM 570 N N . ASP A 1 71 ? 8.478 1.874 -17.758 1.00 92.50 71 ASP A N 1
ATOM 571 C CA . ASP A 1 71 ? 9.693 2.490 -17.208 1.00 92.50 71 ASP A CA 1
ATOM 572 C C . ASP A 1 71 ? 10.837 1.485 -16.994 1.00 92.50 71 ASP A C 1
ATOM 574 O O . ASP A 1 71 ? 11.986 1.876 -16.802 1.00 92.50 71 ASP A O 1
ATOM 578 N N . SER A 1 72 ? 10.539 0.184 -17.002 1.00 92.25 72 SER A N 1
ATOM 579 C CA . SER A 1 72 ? 11.521 -0.881 -16.784 1.00 92.25 72 SER A CA 1
ATOM 580 C C . SER A 1 72 ? 12.195 -1.344 -18.079 1.00 92.25 72 SER A C 1
ATOM 582 O O . SER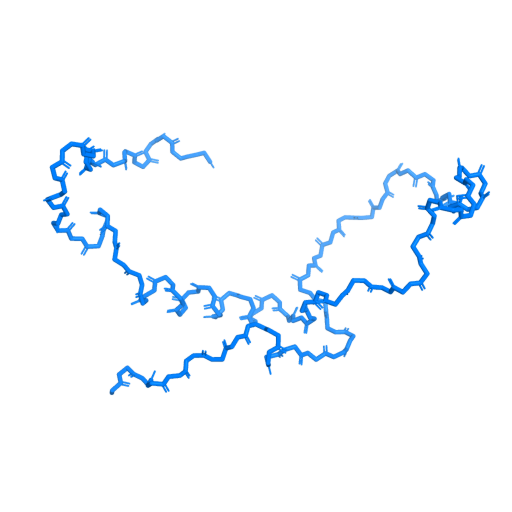 A 1 72 ? 13.254 -1.966 -18.018 1.00 92.25 72 SER A O 1
ATOM 584 N N . GLY A 1 73 ? 11.580 -1.110 -19.242 1.00 91.38 73 GLY A N 1
ATOM 585 C CA . GLY A 1 73 ? 12.091 -1.566 -20.533 1.00 91.3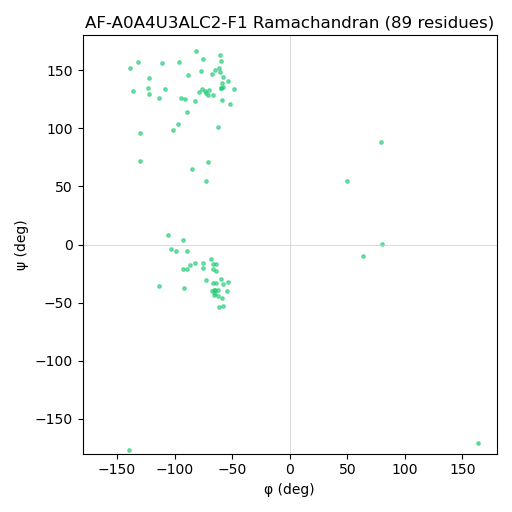8 73 GLY A CA 1
ATOM 586 C C . GLY A 1 73 ? 11.052 -1.532 -21.654 1.00 91.38 73 GLY A C 1
ATOM 587 O O . GLY A 1 73 ? 9.959 -0.989 -21.514 1.00 91.38 73 GLY A O 1
ATOM 588 N N . PHE A 1 74 ? 11.411 -2.113 -22.800 1.00 94.31 74 PHE A N 1
ATOM 589 C CA . PHE A 1 74 ? 10.537 -2.161 -23.971 1.00 94.31 74 PHE A CA 1
ATOM 590 C C . PHE A 1 74 ? 9.300 -3.039 -23.726 1.00 94.31 74 PHE A C 1
ATOM 592 O O . PHE A 1 74 ? 9.435 -4.202 -23.354 1.00 94.31 74 PHE A O 1
ATOM 599 N N . TYR A 1 75 ? 8.105 -2.498 -23.995 1.00 96.06 75 TYR A N 1
ATOM 600 C CA . TYR A 1 75 ? 6.825 -3.127 -23.638 1.00 96.06 75 TYR A CA 1
ATOM 601 C C . TYR A 1 75 ? 5.835 -3.195 -24.833 1.00 96.06 75 TYR A C 1
ATOM 603 O O . TYR A 1 75 ? 4.858 -2.442 -24.885 1.00 96.06 75 TYR A O 1
ATOM 611 N N . PRO A 1 76 ? 6.069 -4.061 -25.844 1.00 93.88 76 PRO A N 1
ATOM 612 C CA . PRO A 1 76 ? 5.348 -4.049 -27.124 1.00 93.88 76 PRO A CA 1
ATOM 613 C C . PRO A 1 76 ? 4.018 -4.814 -27.103 1.00 93.88 76 PRO A C 1
ATOM 615 O O . PRO A 1 76 ? 3.843 -5.808 -27.808 1.00 93.88 76 PRO A O 1
ATOM 618 N N . LEU A 1 77 ? 3.051 -4.346 -26.316 1.00 94.81 77 LEU A N 1
ATOM 619 C CA . LEU A 1 77 ? 1.702 -4.913 -26.342 1.00 94.81 77 LEU A CA 1
ATOM 620 C C . LEU A 1 77 ? 0.823 -4.212 -27.385 1.00 94.81 77 LEU A C 1
ATOM 622 O O . LEU A 1 77 ? 0.496 -3.027 -27.265 1.00 94.81 77 LEU A O 1
ATOM 626 N N . GLY A 1 78 ? 0.434 -4.964 -28.419 1.00 95.44 78 GLY A N 1
ATOM 627 C CA . GLY A 1 78 ? -0.504 -4.510 -29.446 1.00 95.44 78 GLY A CA 1
ATOM 628 C C . GLY A 1 78 ? -1.870 -4.156 -28.854 1.00 95.44 78 GLY A C 1
ATOM 629 O O . GLY A 1 78 ? -2.295 -4.743 -27.866 1.00 95.44 78 GLY A O 1
ATOM 630 N N . SER A 1 79 ? -2.558 -3.180 -29.450 1.00 96.00 79 SER A N 1
ATOM 631 C CA . SER A 1 79 ? -3.854 -2.647 -28.987 1.00 96.00 79 SER A CA 1
ATOM 632 C C . SER A 1 79 ? -3.866 -1.944 -27.616 1.00 96.00 79 SER A C 1
ATOM 634 O O . SER 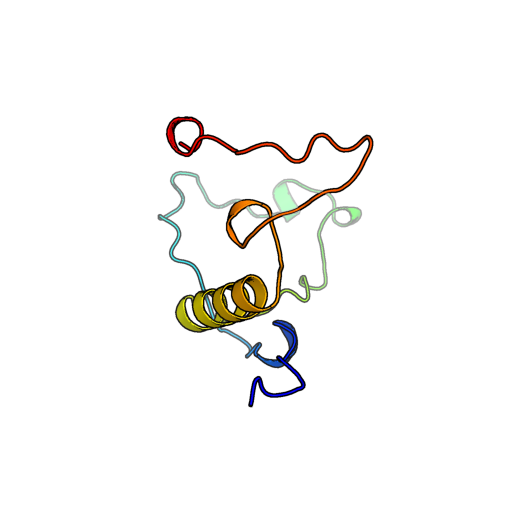A 1 79 ? -4.862 -1.300 -27.300 1.00 96.00 79 SER A O 1
ATOM 636 N N . CYS A 1 80 ? -2.790 -2.008 -26.823 1.00 96.31 80 CYS A N 1
ATOM 637 C CA . CYS A 1 80 ? -2.706 -1.346 -25.513 1.00 96.31 80 CYS A CA 1
ATOM 638 C C . CYS A 1 80 ? -2.081 0.057 -25.574 1.00 96.31 80 CYS A C 1
ATOM 640 O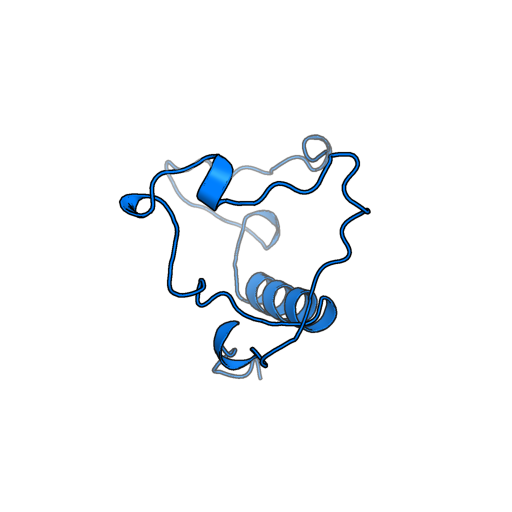 O . CYS A 1 80 ? -2.280 0.854 -24.664 1.00 96.31 80 CYS A O 1
ATOM 642 N N . THR A 1 81 ? -1.308 0.361 -26.626 1.00 92.94 81 THR A N 1
ATOM 643 C CA . THR A 1 81 ? -0.582 1.639 -26.781 1.00 92.94 81 THR A CA 1
ATOM 644 C C . THR A 1 81 ? 0.233 1.997 -25.527 1.00 92.94 81 THR A C 1
ATOM 646 O O . THR A 1 81 ? 0.096 3.083 -24.965 1.00 92.94 81 THR A O 1
ATOM 649 N N . MET A 1 82 ? 1.103 1.076 -25.099 1.00 95.50 82 MET A N 1
ATOM 650 C CA . MET A 1 82 ? 1.991 1.231 -23.936 1.00 95.50 82 MET A CA 1
ATOM 651 C C . MET A 1 82 ? 3.110 2.256 -24.214 1.00 95.50 82 MET A C 1
ATOM 653 O O . MET A 1 82 ? 4.267 1.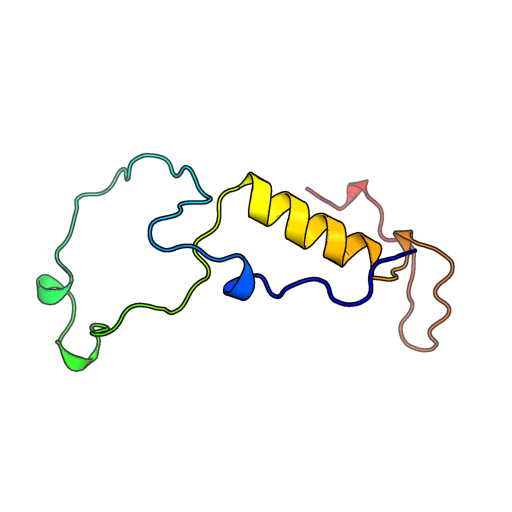906 -24.437 1.00 95.50 82 MET A O 1
ATOM 657 N N . LYS A 1 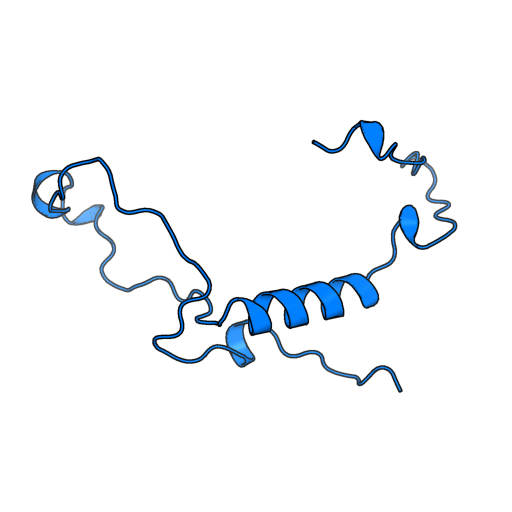83 ? 2.729 3.535 -24.288 1.00 93.88 83 LYS A N 1
ATOM 658 C CA . LYS A 1 83 ? 3.600 4.688 -24.555 1.00 93.88 83 LYS A CA 1
ATOM 659 C C . LYS A 1 83 ? 4.322 5.145 -23.285 1.00 93.88 83 LYS A C 1
ATOM 661 O O . LYS A 1 83 ? 3.933 4.777 -22.185 1.00 93.88 83 LYS A O 1
ATOM 666 N N . TYR A 1 84 ? 5.334 5.993 -23.450 1.00 93.75 84 TYR A N 1
ATOM 667 C CA . TYR A 1 84 ? 5.977 6.679 -22.329 1.00 93.75 84 TYR A CA 1
ATOM 668 C C . TYR A 1 84 ? 4.965 7.505 -21.519 1.00 93.75 84 TYR A C 1
ATOM 670 O O . TYR A 1 84 ? 4.179 8.250 -22.108 1.00 93.75 84 TYR A O 1
ATOM 678 N N . ASN A 1 85 ? 5.045 7.408 -20.189 1.00 95.69 85 ASN A N 1
ATOM 679 C CA . ASN A 1 85 ? 4.273 8.211 -19.242 1.00 95.69 85 ASN A CA 1
ATOM 680 C C . ASN A 1 85 ? 5.143 9.394 -18.769 1.00 95.69 85 ASN A C 1
ATOM 682 O O . ASN A 1 85 ? 6.061 9.178 -17.969 1.00 95.69 85 ASN A O 1
ATOM 686 N N . PRO A 1 86 ? 4.914 10.632 -19.261 1.00 95.44 86 PRO A N 1
ATOM 687 C CA . PRO A 1 86 ? 5.740 11.784 -18.914 1.00 95.44 86 PRO A CA 1
ATOM 688 C C . PRO A 1 86 ? 5.754 12.056 -17.417 1.00 95.44 86 PRO A C 1
ATOM 690 O O . PRO A 1 86 ? 4.705 12.288 -16.829 1.00 95.44 86 PRO A O 1
ATOM 693 N N . LYS A 1 87 ? 6.946 12.105 -16.813 1.00 94.62 87 LYS A N 1
ATOM 694 C CA . LYS A 1 87 ? 7.079 12.338 -15.362 1.00 94.62 87 LYS A CA 1
ATOM 695 C C . LYS A 1 87 ? 6.580 13.710 -14.917 1.00 94.62 87 LYS A C 1
ATOM 697 O O . LYS A 1 87 ? 6.190 13.858 -13.773 1.00 94.62 87 LYS A O 1
ATOM 702 N N . ILE A 1 88 ? 6.530 14.680 -15.831 1.00 96.25 88 ILE A N 1
ATOM 703 C CA . ILE A 1 88 ? 5.924 15.998 -15.587 1.00 96.25 88 ILE A CA 1
ATOM 704 C C . ILE A 1 88 ? 4.410 15.931 -15.322 1.00 96.25 88 ILE A C 1
ATOM 706 O O . ILE A 1 88 ? 3.844 16.895 -14.827 1.00 96.25 88 ILE A O 1
ATOM 710 N N . ASN A 1 89 ? 3.753 14.817 -15.657 1.00 96.38 89 ASN A N 1
ATOM 711 C CA . ASN A 1 89 ? 2.325 14.634 -15.408 1.00 96.38 89 ASN A CA 1
ATOM 712 C C . ASN A 1 89 ? 2.030 14.015 -14.028 1.00 96.38 89 ASN A C 1
ATOM 714 O O . ASN A 1 89 ? 0.858 13.886 -13.682 1.00 96.38 89 ASN A O 1
ATOM 718 N N . GLU A 1 90 ? 3.053 13.618 -13.264 1.00 92.06 90 GLU A N 1
ATOM 719 C CA . GLU A 1 90 ? 2.901 13.129 -11.890 1.00 92.06 90 GLU A CA 1
ATOM 720 C C . GLU A 1 90 ? 3.025 14.330 -10.930 1.00 92.06 90 GLU A C 1
ATOM 722 O O . GLU A 1 90 ? 4.004 15.074 -11.020 1.00 92.06 90 GLU A O 1
ATOM 727 N N . ASN A 1 91 ? 2.026 14.543 -10.061 1.00 58.47 91 ASN A N 1
ATOM 728 C CA . ASN A 1 91 ? 1.982 15.632 -9.068 1.00 58.47 91 ASN A CA 1
ATOM 729 C C . ASN A 1 91 ? 2.450 15.161 -7.690 1.00 58.47 91 ASN A C 1
ATOM 731 O O . ASN A 1 91 ? 1.998 14.071 -7.272 1.00 58.47 91 ASN A O 1
#